Protein AF-A0AAD5BMD5-F1 (afdb_monomer)

Sequence (123 aa):
MELTFDHLQSCYQNGRLPQVFEALLQSFQSTVLTAYKSKFAQFVMFYACSLDPEDCGTQFVSRLLEIFKSTIYPQDWRMSAVAYLASYLSRARFLLPSYVTIILERLACTFFVSCFNLLHNHD

Nearest PDB structures (foldseek):
  4haw-assembly1_C  TM=6.643E-01  e=5.688E+00  Saccharomyces cerevisiae
  4gmx-assembly1_C  TM=5.911E-01  e=4.104E+00  Saccharomyces cerevisiae
  4haz-assembly1_C  TM=5.727E-01  e=4.334E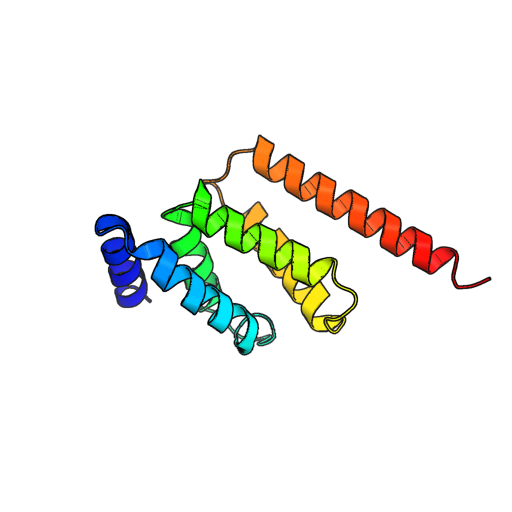+00  Saccharomyces cerevisiae
  4f7r-assembly2_C  TM=3.379E-01  e=6.342E+00  Giardia duodenalis
  5cu5-assembly2_B  TM=3.629E-01  e=7.883E+00  Homo sapiens

Structure (mmCIF, N/CA/C/O backbone):
data_AF-A0AAD5BMD5-F1
#
_entry.id   AF-A0AAD5BMD5-F1
#
loop_
_atom_site.group_PDB
_atom_site.id
_atom_site.type_symbol
_atom_site.label_atom_id
_atom_site.label_alt_id
_atom_site.label_comp_id
_atom_site.label_asym_id
_atom_site.label_entity_id
_atom_site.label_seq_id
_atom_site.pdbx_PDB_ins_code
_atom_site.Cartn_x
_atom_site.Cartn_y
_atom_site.Cartn_z
_atom_site.occupancy
_atom_site.B_iso_or_equiv
_atom_site.auth_seq_id
_atom_site.auth_comp_id
_atom_site.auth_asym_id
_atom_site.auth_atom_id
_atom_site.pdbx_PDB_model_num
ATOM 1 N N . MET A 1 1 ? -16.409 -9.176 0.635 1.00 79.69 1 MET A N 1
ATOM 2 C CA . MET A 1 1 ? -15.187 -8.683 1.313 1.00 79.69 1 MET A CA 1
ATOM 3 C C . MET A 1 1 ? -15.468 -8.229 2.741 1.00 79.69 1 MET A C 1
ATOM 5 O O . MET A 1 1 ? -14.531 -8.210 3.518 1.00 79.69 1 MET A O 1
ATOM 9 N N . GLU A 1 2 ? -16.721 -7.937 3.104 1.00 88.25 2 GLU A N 1
ATOM 10 C CA . GLU A 1 2 ? -17.138 -7.527 4.457 1.00 88.25 2 GLU A CA 1
ATOM 11 C C . GLU A 1 2 ? -16.599 -8.439 5.572 1.00 88.25 2 GLU A C 1
ATOM 13 O O . GLU A 1 2 ? -15.807 -7.977 6.377 1.00 88.25 2 GLU A O 1
ATOM 18 N N . LEU A 1 3 ? -16.844 -9.755 5.508 1.00 92.94 3 LEU A N 1
ATOM 19 C CA . LEU A 1 3 ? -16.308 -10.712 6.495 1.00 92.94 3 LEU A CA 1
ATOM 20 C C . LEU A 1 3 ? -14.776 -10.664 6.648 1.00 92.94 3 LEU A C 1
ATOM 22 O O . LEU A 1 3 ? -14.245 -10.870 7.736 1.00 92.94 3 LEU A O 1
ATOM 26 N N . THR A 1 4 ? -14.047 -10.413 5.557 1.00 92.38 4 THR A N 1
ATOM 27 C CA . THR A 1 4 ? -12.584 -10.276 5.595 1.00 92.38 4 THR A CA 1
ATOM 28 C C . THR A 1 4 ? -12.180 -8.994 6.316 1.00 92.38 4 THR A C 1
ATOM 30 O O . THR A 1 4 ? -11.225 -9.003 7.086 1.00 92.38 4 THR A O 1
ATOM 33 N N . PHE A 1 5 ? -12.903 -7.900 6.087 1.00 94.69 5 PHE A N 1
ATOM 34 C CA . PHE A 1 5 ? -12.667 -6.631 6.768 1.00 94.69 5 PHE A CA 1
ATOM 35 C C . PHE A 1 5 ? -13.029 -6.722 8.249 1.00 94.69 5 PHE A C 1
ATOM 37 O O . PHE A 1 5 ? -12.211 -6.346 9.081 1.00 94.69 5 PHE A O 1
ATOM 44 N N . ASP A 1 6 ? -14.158 -7.337 8.594 1.00 96.62 6 ASP A N 1
ATOM 45 C CA . ASP A 1 6 ? -14.543 -7.576 9.987 1.00 96.62 6 ASP A CA 1
ATOM 46 C C . ASP A 1 6 ? -13.495 -8.421 10.719 1.00 96.62 6 ASP A C 1
ATOM 48 O O . ASP A 1 6 ? -13.123 -8.133 11.859 1.00 96.62 6 ASP A O 1
ATOM 52 N N . HIS A 1 7 ? -12.951 -9.438 10.044 1.00 95.94 7 HIS A N 1
ATOM 53 C CA . HIS A 1 7 ? -11.863 -10.239 10.590 1.00 95.94 7 HIS A CA 1
ATOM 54 C C . HIS A 1 7 ? -10.592 -9.410 10.827 1.00 95.94 7 HIS A C 1
ATOM 56 O O . HIS A 1 7 ? -9.991 -9.513 11.895 1.00 95.94 7 HIS A O 1
ATOM 62 N N . LEU A 1 8 ? -10.195 -8.561 9.874 1.00 96.56 8 LEU A N 1
ATOM 63 C CA . LEU A 1 8 ? -9.037 -7.672 10.023 1.00 96.56 8 LEU A CA 1
ATOM 64 C C . LEU A 1 8 ? -9.227 -6.659 11.154 1.00 96.56 8 LEU A C 1
ATOM 66 O O . LEU A 1 8 ? -8.318 -6.469 11.961 1.00 96.56 8 LEU A O 1
ATOM 70 N N . GLN A 1 9 ? -10.417 -6.072 11.256 1.00 97.19 9 GLN A N 1
ATOM 71 C CA . GLN A 1 9 ? -10.797 -5.171 12.337 1.00 97.19 9 GLN A CA 1
ATOM 72 C C . GLN A 1 9 ? -10.723 -5.875 13.696 1.00 97.19 9 GLN A C 1
ATOM 74 O O . GLN A 1 9 ? -10.170 -5.326 14.650 1.00 97.19 9 GLN A O 1
ATOM 79 N N . SER A 1 10 ? -11.227 -7.109 13.785 1.00 97.62 10 SER A N 1
ATOM 80 C CA . SER A 1 10 ? -11.119 -7.929 14.991 1.00 97.62 10 SER A CA 1
ATOM 81 C C . SER A 1 10 ? -9.658 -8.243 15.324 1.00 97.62 10 SER A C 1
ATOM 83 O O . SER A 1 10 ? -9.246 -8.119 16.476 1.00 97.62 10 SER A O 1
ATOM 85 N N . CYS A 1 11 ? -8.833 -8.609 14.341 1.00 97.25 11 CYS A N 1
ATOM 86 C CA . CYS A 1 11 ? -7.406 -8.841 14.561 1.00 97.25 11 CYS A CA 1
ATOM 87 C C . CYS A 1 11 ? -6.697 -7.582 15.066 1.00 97.25 11 CYS A C 1
ATOM 89 O O . CYS A 1 11 ? -5.913 -7.690 16.005 1.00 97.25 11 C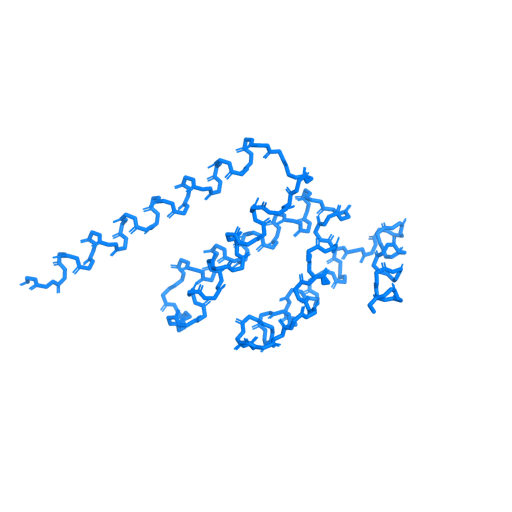YS A O 1
ATOM 91 N N . TYR A 1 12 ? -7.017 -6.407 14.523 1.00 96.75 12 TYR A N 1
ATOM 92 C CA . TYR A 1 12 ? -6.500 -5.125 15.002 1.00 96.75 12 TYR A CA 1
ATOM 93 C C . TYR A 1 12 ? -6.876 -4.855 16.460 1.00 96.75 12 TYR A C 1
ATOM 95 O O . TYR A 1 12 ? -5.996 -4.641 17.289 1.00 96.75 12 TYR A O 1
ATOM 103 N N . GLN A 1 13 ? -8.160 -4.976 16.807 1.00 96.94 13 GLN A N 1
ATOM 104 C CA . GLN A 1 13 ? -8.645 -4.779 18.180 1.00 96.94 13 GLN A CA 1
ATOM 105 C C . GLN A 1 13 ? -8.001 -5.737 19.192 1.00 96.94 13 GLN A C 1
ATOM 107 O O . GLN A 1 13 ? -7.853 -5.395 20.360 1.00 96.94 13 GLN A O 1
ATOM 112 N N . ASN A 1 14 ? -7.605 -6.931 18.746 1.00 96.81 14 ASN A N 1
ATOM 113 C CA . ASN A 1 14 ? -6.939 -7.936 19.571 1.00 96.81 14 ASN A CA 1
ATOM 114 C C . ASN A 1 14 ? -5.397 -7.876 19.495 1.00 96.81 14 ASN A C 1
ATOM 116 O O . ASN A 1 14 ? -4.742 -8.792 19.987 1.00 96.81 14 ASN A O 1
ATOM 120 N N . GLY A 1 15 ? -4.803 -6.868 18.840 1.00 95.06 15 GLY A N 1
ATOM 121 C CA . GLY A 1 15 ? -3.344 -6.726 18.708 1.00 95.06 15 GLY A CA 1
ATOM 122 C C . GLY A 1 15 ? -2.663 -7.791 17.834 1.00 95.06 15 GLY A C 1
ATOM 123 O O . GLY A 1 15 ? -1.458 -7.999 17.936 1.00 95.06 15 GLY A O 1
ATOM 124 N N . ARG A 1 16 ? -3.431 -8.491 16.989 1.00 96.00 16 ARG A N 1
ATOM 125 C CA . ARG A 1 16 ? -2.969 -9.576 16.101 1.00 96.00 16 ARG A CA 1
ATOM 126 C C . ARG A 1 16 ? -2.785 -9.150 14.641 1.00 96.00 16 ARG A C 1
ATOM 128 O O . ARG A 1 16 ? -2.481 -9.985 13.788 1.00 96.00 16 ARG A O 1
ATOM 135 N N . LEU A 1 17 ? -3.058 -7.883 14.320 1.00 96.19 17 LEU A N 1
ATOM 136 C CA . LEU A 1 17 ? -2.988 -7.396 12.942 1.00 96.19 17 LEU A CA 1
ATOM 137 C C . LEU A 1 17 ? -1.584 -7.550 12.333 1.00 96.19 17 LEU A C 1
ATOM 139 O O . LEU A 1 17 ? -1.536 -8.081 11.228 1.00 96.19 17 LEU A O 1
ATOM 143 N N . PRO A 1 18 ? -0.466 -7.211 13.009 1.00 93.38 18 PRO A N 1
ATOM 144 C CA . PRO A 1 18 ? 0.865 -7.318 12.403 1.00 93.38 18 PRO A CA 1
ATOM 145 C C . PRO A 1 18 ? 1.219 -8.737 11.928 1.00 93.38 18 PRO A C 1
ATOM 147 O O . PRO A 1 18 ? 1.747 -8.919 10.833 1.00 93.38 18 PRO A O 1
ATOM 150 N N . GLN A 1 19 ? 0.865 -9.773 12.699 1.00 92.44 19 GLN A N 1
ATOM 151 C CA . GLN A 1 19 ? 1.146 -11.167 12.332 1.00 92.44 19 GLN A CA 1
ATOM 152 C C . GLN A 1 19 ? 0.319 -11.614 11.122 1.00 92.44 19 GLN A C 1
ATOM 154 O O . GLN A 1 19 ? 0.815 -12.314 10.240 1.00 92.44 19 GLN A O 1
ATOM 159 N N . VAL A 1 20 ? -0.953 -11.208 11.072 1.00 94.75 20 VAL A N 1
ATOM 160 C CA . VAL A 1 20 ? -1.826 -11.487 9.923 1.00 94.75 20 VAL A CA 1
ATOM 161 C C . VAL A 1 20 ? -1.370 -10.691 8.701 1.00 94.75 20 VAL A C 1
ATOM 163 O O . VAL A 1 20 ? -1.410 -11.200 7.580 1.00 94.75 20 VAL A O 1
ATOM 166 N N . PHE A 1 21 ? -0.905 -9.462 8.913 1.00 95.69 21 PHE A N 1
ATOM 167 C CA . PHE A 1 21 ? -0.446 -8.571 7.864 1.00 95.69 21 PHE A CA 1
ATOM 168 C C . PHE A 1 21 ? 0.776 -9.119 7.132 1.00 95.69 21 PHE A C 1
ATOM 170 O O . PHE A 1 21 ? 0.785 -9.094 5.906 1.00 95.69 21 PHE A O 1
ATOM 177 N N . GLU A 1 22 ? 1.749 -9.695 7.839 1.00 94.50 22 GLU A N 1
ATOM 178 C CA . GLU A 1 22 ? 2.910 -10.325 7.198 1.00 94.50 22 GLU A CA 1
ATOM 179 C C . GLU A 1 22 ? 2.479 -11.435 6.222 1.00 94.50 22 GLU A C 1
ATOM 181 O O . GLU A 1 22 ? 2.879 -11.452 5.056 1.00 94.50 22 GLU A O 1
ATOM 186 N N . ALA A 1 23 ? 1.571 -12.322 6.643 1.00 93.38 23 ALA A N 1
ATOM 187 C CA . ALA A 1 23 ? 1.045 -13.378 5.775 1.00 93.38 23 ALA A CA 1
ATOM 188 C C . ALA A 1 23 ? 0.275 -12.814 4.563 1.00 93.38 23 ALA A C 1
ATOM 190 O O . ALA A 1 23 ? 0.387 -13.331 3.442 1.00 93.38 23 ALA A O 1
ATOM 191 N N . LEU A 1 24 ? -0.485 -11.734 4.765 1.00 93.44 24 LEU A N 1
ATOM 192 C CA . LEU A 1 24 ? -1.174 -11.027 3.685 1.00 93.44 24 LEU A CA 1
ATOM 193 C C . LEU A 1 24 ? -0.193 -10.374 2.715 1.00 93.44 24 LEU A C 1
ATOM 195 O O . LEU A 1 24 ? -0.400 -10.452 1.506 1.00 93.44 24 LEU A O 1
ATOM 199 N N . LEU A 1 25 ? 0.889 -9.783 3.217 1.00 94.19 25 LEU A N 1
ATOM 200 C CA . LEU A 1 25 ? 1.910 -9.121 2.418 1.00 94.19 25 LEU A CA 1
ATOM 201 C C . LEU A 1 25 ? 2.672 -10.124 1.538 1.00 94.19 25 LEU A C 1
ATOM 203 O O . LEU A 1 25 ? 2.896 -9.854 0.355 1.00 94.19 25 LEU A O 1
ATOM 207 N N . GLN A 1 26 ? 3.001 -11.304 2.069 1.00 92.12 26 GLN A N 1
ATOM 208 C CA . GLN A 1 26 ? 3.590 -12.406 1.294 1.00 92.12 26 GLN A CA 1
ATOM 209 C C . GLN A 1 26 ? 2.623 -12.927 0.218 1.00 92.12 26 GLN A C 1
ATOM 211 O O . GLN A 1 26 ? 2.996 -13.137 -0.942 1.00 92.12 26 GLN A O 1
ATOM 216 N N . SER A 1 27 ? 1.344 -13.077 0.573 1.00 91.12 27 SER A N 1
ATOM 217 C CA . SER A 1 27 ? 0.296 -13.491 -0.369 1.00 91.12 27 SER A CA 1
ATOM 218 C C . SER A 1 27 ? 0.096 -12.452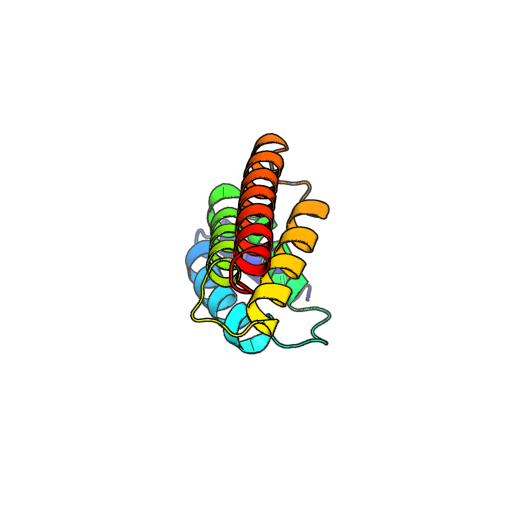 -1.475 1.00 91.12 27 SER A C 1
ATOM 220 O O . SER A 1 27 ? -0.020 -12.800 -2.651 1.00 91.12 27 SER A O 1
ATOM 222 N N . PHE A 1 28 ? 0.113 -11.164 -1.126 1.00 91.56 28 PHE A N 1
ATOM 223 C CA . PHE A 1 28 ? 0.013 -10.062 -2.075 1.00 91.56 28 PHE A CA 1
ATOM 224 C C . PHE A 1 28 ? 1.141 -10.118 -3.107 1.00 91.56 28 PHE A C 1
ATOM 226 O O . PHE A 1 28 ? 0.874 -10.031 -4.301 1.00 91.56 28 PHE A O 1
ATOM 233 N N . GLN A 1 29 ? 2.385 -10.315 -2.676 1.00 89.62 29 GLN A N 1
ATOM 234 C CA . GLN A 1 29 ? 3.529 -10.367 -3.590 1.00 89.62 29 GLN A CA 1
ATOM 235 C C . GLN A 1 29 ? 3.479 -11.562 -4.538 1.00 89.62 29 GLN A C 1
ATOM 237 O O . GLN A 1 29 ? 3.727 -11.410 -5.730 1.00 89.62 29 GLN A O 1
ATOM 242 N N . SER A 1 30 ? 3.152 -12.742 -4.013 1.00 86.06 30 SER A N 1
ATOM 243 C CA . SER A 1 30 ? 3.141 -13.980 -4.797 1.00 86.06 30 SER A CA 1
ATOM 244 C C . SER A 1 30 ? 1.969 -14.063 -5.776 1.00 86.06 30 SER A C 1
ATOM 246 O O . SER A 1 30 ? 2.100 -14.698 -6.821 1.00 86.06 30 SER A O 1
ATOM 248 N N . THR A 1 31 ? 0.836 -13.420 -5.469 1.00 85.00 31 THR A N 1
ATOM 249 C CA . THR A 1 31 ? -0.403 -13.592 -6.248 1.00 85.00 31 THR A CA 1
ATOM 250 C C . THR A 1 31 ? -0.957 -12.303 -6.846 1.00 85.00 31 THR A C 1
ATOM 252 O O . THR A 1 31 ? -1.347 -12.290 -8.008 1.00 85.00 31 THR A O 1
ATOM 255 N N . VAL A 1 32 ? -1.018 -11.206 -6.088 1.00 85.62 32 VAL A N 1
ATOM 256 C CA . VAL A 1 32 ? -1.757 -9.988 -6.472 1.00 85.62 32 VAL A CA 1
ATOM 257 C C . VAL A 1 32 ? -0.883 -9.009 -7.242 1.00 85.62 32 VAL A C 1
ATOM 259 O O . VAL A 1 32 ? -1.356 -8.376 -8.186 1.00 85.62 32 VAL A O 1
ATOM 262 N N . LEU A 1 33 ? 0.391 -8.898 -6.863 1.00 84.56 33 LEU A N 1
ATOM 263 C CA . LEU A 1 33 ? 1.348 -7.987 -7.481 1.00 84.56 33 LEU A CA 1
ATOM 264 C C . LEU A 1 33 ? 1.489 -8.248 -8.987 1.00 84.56 33 LEU A C 1
ATOM 266 O O . LEU A 1 33 ? 1.635 -7.306 -9.757 1.00 84.56 33 LEU A O 1
ATOM 270 N N . THR A 1 34 ? 1.401 -9.513 -9.401 1.00 79.56 34 THR A N 1
ATOM 271 C CA . THR A 1 34 ? 1.555 -9.960 -10.795 1.00 79.56 34 THR A CA 1
ATOM 272 C C . THR A 1 34 ? 0.225 -10.237 -11.496 1.00 79.56 34 THR A C 1
ATOM 274 O O . THR A 1 34 ? 0.170 -10.318 -12.726 1.00 79.56 34 THR A O 1
ATOM 277 N N . ALA A 1 35 ? -0.875 -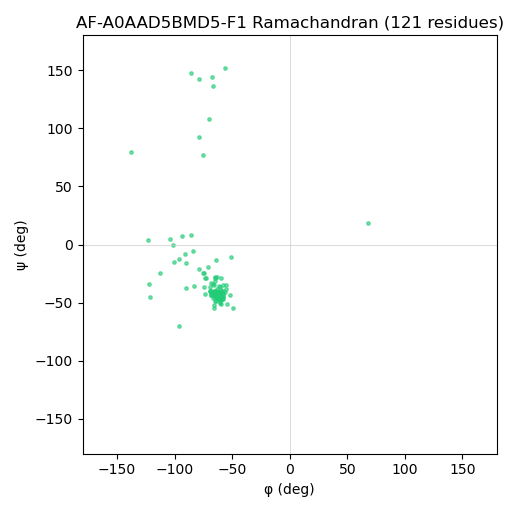10.357 -10.748 1.00 77.38 35 ALA A N 1
ATOM 278 C CA . ALA A 1 35 ? -2.194 -10.587 -11.317 1.00 77.38 35 ALA A CA 1
ATOM 279 C C . ALA A 1 35 ? -2.792 -9.284 -11.861 1.00 77.38 35 ALA A C 1
ATOM 281 O O . ALA A 1 35 ? -3.538 -8.584 -11.175 1.00 77.38 35 ALA A O 1
ATOM 282 N N . TYR A 1 36 ? -2.568 -9.032 -13.152 1.00 60.25 36 TYR A N 1
ATOM 283 C CA . TYR A 1 36 ? -3.105 -7.903 -13.934 1.00 60.25 36 TYR A CA 1
ATOM 284 C C . TYR A 1 36 ? -4.637 -7.686 -13.842 1.00 60.25 36 TYR A C 1
ATOM 286 O O . TYR A 1 36 ? -5.149 -6.678 -14.326 1.00 60.25 36 TYR A O 1
ATOM 294 N N . LYS A 1 37 ? -5.400 -8.626 -13.262 1.00 59.09 37 LYS A N 1
ATOM 295 C CA . LYS A 1 37 ? -6.873 -8.606 -13.184 1.00 59.09 37 LYS A CA 1
ATOM 296 C C . LYS A 1 37 ? -7.446 -8.692 -11.769 1.00 59.09 37 LYS A C 1
ATOM 298 O O . LYS A 1 37 ? -8.670 -8.766 -11.638 1.00 59.09 37 LYS A O 1
ATOM 303 N N . SER A 1 38 ? -6.627 -8.696 -10.716 1.00 64.75 38 SER A N 1
ATOM 304 C CA . SER A 1 38 ? -7.186 -8.723 -9.362 1.00 64.75 38 SER A CA 1
ATOM 305 C C . SER A 1 38 ? -7.859 -7.381 -9.062 1.00 64.75 38 SER A C 1
ATOM 307 O O . SER A 1 38 ? -7.209 -6.346 -8.956 1.00 64.75 38 SER A O 1
ATOM 309 N N . LYS A 1 39 ? -9.196 -7.374 -9.018 1.00 68.38 39 LYS A N 1
ATOM 310 C CA . LYS A 1 39 ? -9.998 -6.161 -8.777 1.00 68.38 39 LYS A CA 1
ATOM 311 C C . LYS A 1 39 ? -10.276 -5.910 -7.296 1.00 68.38 39 LYS A C 1
ATOM 313 O O . LYS A 1 39 ? -10.714 -4.819 -6.953 1.00 68.38 39 LYS A O 1
ATOM 318 N N . PHE A 1 40 ? -10.075 -6.917 -6.445 1.00 72.88 40 PHE A N 1
ATOM 319 C CA . PHE A 1 40 ? -10.544 -6.885 -5.061 1.00 72.88 40 PHE A CA 1
ATOM 320 C C . PHE A 1 40 ? -9.434 -7.068 -4.021 1.00 72.88 40 PHE A C 1
ATOM 322 O O . PHE A 1 40 ? -9.493 -6.433 -2.973 1.00 72.88 40 PHE A O 1
ATOM 329 N N . ALA A 1 41 ? -8.396 -7.865 -4.292 1.00 75.69 41 ALA A N 1
ATOM 330 C CA . ALA A 1 41 ? -7.388 -8.201 -3.281 1.00 75.69 41 ALA A CA 1
ATOM 331 C C . ALA A 1 41 ? -6.561 -6.988 -2.809 1.00 75.69 41 ALA A C 1
ATOM 333 O O . ALA A 1 41 ? -6.172 -6.909 -1.647 1.00 75.69 41 ALA A O 1
ATOM 334 N N . GLN A 1 42 ? -6.372 -5.986 -3.669 1.00 83.44 42 GLN A N 1
ATOM 335 C CA . GLN A 1 42 ? -5.720 -4.724 -3.318 1.00 83.44 42 GLN A CA 1
ATOM 336 C C . GLN A 1 42 ? -6.483 -3.918 -2.259 1.00 83.44 42 GLN A C 1
ATOM 338 O O . GLN A 1 42 ? -5.863 -3.185 -1.492 1.00 83.44 42 GLN A O 1
ATOM 343 N N . PHE A 1 43 ? -7.811 -4.071 -2.172 1.00 90.50 43 PHE A N 1
ATOM 344 C CA . PHE A 1 43 ? -8.602 -3.404 -1.137 1.00 90.50 43 PHE A CA 1
ATOM 345 C C . PHE A 1 43 ? -8.426 -4.066 0.233 1.00 90.50 43 PHE A C 1
ATOM 347 O O . PHE A 1 43 ? -8.569 -3.380 1.238 1.00 90.50 43 PHE A O 1
ATOM 354 N N . VAL A 1 44 ? -8.059 -5.354 0.288 1.00 92.69 44 VAL A N 1
ATOM 355 C CA . VAL A 1 44 ? -7.691 -6.027 1.547 1.00 92.69 44 VAL A CA 1
ATOM 356 C C . VAL A 1 44 ? -6.421 -5.412 2.121 1.00 92.69 44 VAL A C 1
ATOM 358 O O . VAL A 1 44 ? -6.416 -5.007 3.280 1.00 92.69 44 VAL A O 1
ATOM 361 N N . MET A 1 45 ? -5.382 -5.258 1.293 1.00 94.19 45 MET A N 1
ATOM 362 C CA . MET A 1 45 ? -4.140 -4.595 1.706 1.00 94.19 45 MET A CA 1
ATOM 363 C C . MET A 1 45 ? -4.390 -3.144 2.116 1.00 94.19 45 MET A C 1
ATOM 365 O O . MET A 1 45 ? -3.942 -2.724 3.179 1.00 94.19 45 MET A O 1
ATOM 369 N N . PHE A 1 46 ? -5.146 -2.394 1.307 1.00 94.88 46 PHE A N 1
ATOM 370 C CA . PHE A 1 46 ? -5.481 -1.001 1.604 1.00 94.88 46 PHE A CA 1
ATOM 371 C C . PHE A 1 46 ? -6.213 -0.860 2.943 1.00 94.88 46 PHE A C 1
ATOM 373 O O . PHE A 1 46 ? -5.868 0.010 3.739 1.00 94.88 46 PHE A O 1
ATOM 380 N N . TYR A 1 47 ? -7.195 -1.725 3.205 1.00 96.25 47 TYR A N 1
ATOM 381 C CA . TYR A 1 47 ? -7.954 -1.693 4.448 1.00 96.25 47 TYR A CA 1
ATOM 382 C C . TYR A 1 47 ? -7.085 -2.056 5.656 1.00 96.25 47 TYR A C 1
ATOM 384 O O . TYR A 1 47 ? -7.084 -1.315 6.633 1.00 96.25 47 TYR A O 1
ATOM 392 N N . ALA A 1 48 ? -6.273 -3.116 5.573 1.00 95.88 48 ALA A N 1
ATOM 393 C CA . ALA A 1 48 ? -5.354 -3.474 6.654 1.00 95.88 48 ALA A CA 1
ATOM 394 C C . ALA A 1 48 ? -4.373 -2.332 6.985 1.00 95.88 48 ALA A C 1
ATOM 396 O O . ALA A 1 48 ? -4.193 -1.994 8.150 1.00 95.88 48 ALA A O 1
ATOM 397 N N . CYS A 1 49 ? -3.824 -1.664 5.964 1.00 96.69 49 CYS A N 1
ATOM 398 C CA . CYS A 1 49 ? -2.973 -0.487 6.157 1.00 96.69 49 CYS A CA 1
ATOM 399 C C . CYS A 1 49 ? -3.726 0.709 6.761 1.00 96.69 49 CYS A C 1
ATOM 401 O O . CYS A 1 49 ? -3.114 1.538 7.420 1.00 96.69 49 CYS A O 1
ATOM 403 N N . SER A 1 50 ? -5.037 0.829 6.530 1.00 96.69 50 SER A N 1
ATOM 404 C CA . SER A 1 50 ? -5.845 1.909 7.110 1.00 96.69 50 SER A CA 1
ATOM 405 C C . SER A 1 50 ? -6.142 1.717 8.599 1.00 96.69 50 SER A C 1
ATOM 407 O O . SER A 1 50 ? -6.384 2.701 9.291 1.00 96.69 50 SER A O 1
ATOM 409 N N . LEU A 1 51 ? -6.116 0.469 9.086 1.00 96.94 51 LEU A N 1
ATOM 410 C CA . LEU A 1 51 ? -6.286 0.147 10.506 1.00 96.94 51 LEU A CA 1
ATOM 411 C C . LEU A 1 51 ? -5.034 0.488 11.316 1.00 96.94 51 LEU A C 1
ATOM 413 O O . LEU A 1 51 ? -5.146 0.956 12.443 1.00 96.94 51 LEU A O 1
ATOM 417 N N . ASP A 1 52 ? -3.857 0.281 10.725 1.00 96.06 52 ASP A N 1
ATOM 418 C CA . ASP A 1 52 ? -2.568 0.589 11.340 1.00 96.06 52 ASP A CA 1
ATOM 419 C C . ASP A 1 52 ? -1.615 1.243 10.321 1.00 96.06 52 ASP A C 1
ATOM 421 O O . ASP A 1 52 ? -0.770 0.575 9.709 1.00 96.06 52 ASP A O 1
ATOM 425 N N . PRO A 1 53 ? -1.778 2.556 10.066 1.00 94.62 53 PRO A N 1
ATOM 426 C CA . PRO A 1 53 ? -0.966 3.264 9.081 1.00 94.62 53 PRO A CA 1
ATOM 427 C C . PRO A 1 53 ? 0.515 3.340 9.449 1.00 94.62 53 PRO A C 1
ATOM 429 O O . PRO A 1 53 ? 1.359 3.377 8.551 1.00 94.62 53 PRO A O 1
ATOM 432 N N . GLU A 1 54 ? 0.821 3.390 10.747 1.00 92.25 54 GLU A N 1
ATOM 433 C CA . GLU A 1 54 ? 2.178 3.582 11.252 1.00 92.25 54 GLU A CA 1
ATOM 434 C C . GLU A 1 54 ? 3.023 2.323 11.067 1.00 92.25 54 GLU A C 1
ATOM 436 O O . GLU A 1 54 ? 4.156 2.438 10.594 1.00 92.25 54 GLU A O 1
ATOM 441 N N . ASP A 1 55 ? 2.465 1.139 11.338 1.00 93.06 55 ASP A N 1
ATOM 442 C CA . ASP A 1 55 ? 3.171 -0.131 11.158 1.00 93.06 55 ASP A CA 1
ATOM 443 C C . ASP A 1 55 ? 2.843 -0.785 9.804 1.00 93.06 55 ASP A C 1
ATOM 445 O O . ASP A 1 55 ? 3.662 -0.772 8.879 1.00 93.06 55 ASP A O 1
ATOM 449 N N . CYS A 1 56 ? 1.614 -1.282 9.623 1.00 95.69 56 CYS A N 1
ATOM 450 C CA . CYS A 1 56 ? 1.211 -2.017 8.416 1.00 95.69 56 CYS A CA 1
ATOM 451 C C . CYS A 1 56 ? 1.346 -1.159 7.145 1.00 95.69 56 CYS A C 1
ATOM 453 O O . CYS A 1 56 ? 1.869 -1.613 6.121 1.00 95.69 56 CYS A O 1
ATOM 455 N N . GLY A 1 57 ? 0.920 0.107 7.211 1.00 94.94 57 GLY A N 1
ATOM 456 C CA . GLY A 1 57 ? 1.065 1.056 6.106 1.00 94.94 57 GLY A CA 1
ATOM 457 C C . GLY A 1 57 ? 2.527 1.300 5.720 1.00 94.94 57 GLY A C 1
ATOM 458 O O . GLY A 1 57 ? 2.875 1.242 4.534 1.00 94.94 57 GLY A O 1
ATOM 459 N N . THR A 1 58 ? 3.399 1.514 6.707 1.00 93.94 58 THR A N 1
ATOM 460 C CA . THR A 1 58 ? 4.840 1.708 6.483 1.00 93.94 58 THR A CA 1
ATOM 461 C C . THR A 1 58 ? 5.506 0.457 5.920 1.00 93.94 58 THR A C 1
ATOM 463 O O . THR A 1 58 ? 6.326 0.567 5.002 1.00 93.94 58 THR A O 1
ATOM 466 N N . GLN A 1 59 ? 5.144 -0.729 6.411 1.00 95.50 59 GLN A N 1
ATOM 467 C CA . GLN 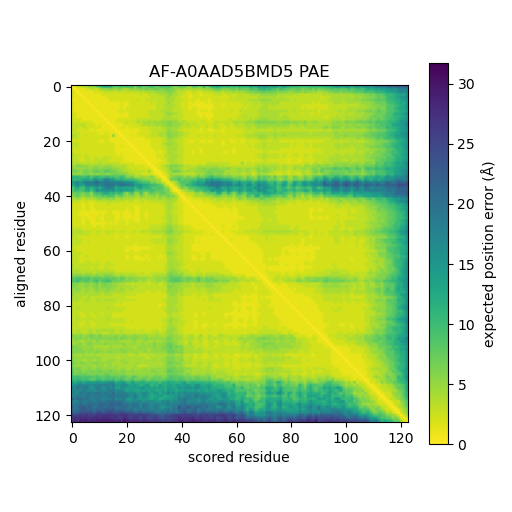A 1 59 ? 5.645 -2.002 5.892 1.00 95.50 59 GLN A CA 1
ATOM 468 C C . GLN A 1 59 ? 5.253 -2.200 4.423 1.00 95.50 59 GLN A C 1
ATOM 470 O O . GLN A 1 59 ? 6.104 -2.535 3.595 1.00 95.50 59 GLN A O 1
ATOM 475 N N . PHE A 1 60 ? 3.998 -1.909 4.063 1.00 95.88 60 PHE A N 1
ATOM 476 C CA . PHE A 1 60 ? 3.536 -2.008 2.679 1.00 95.88 60 PHE A CA 1
ATOM 477 C C . PHE A 1 60 ? 4.319 -1.091 1.738 1.00 95.88 60 PHE A C 1
ATOM 479 O O . PHE A 1 60 ? 4.838 -1.537 0.711 1.00 95.88 60 PHE A O 1
ATOM 486 N N . VAL A 1 61 ? 4.449 0.187 2.105 1.00 95.44 61 VAL A N 1
ATOM 487 C CA . VAL A 1 61 ? 5.196 1.181 1.322 1.00 95.44 61 VAL A CA 1
ATOM 488 C C . VAL A 1 61 ? 6.659 0.773 1.176 1.00 95.44 61 VAL A C 1
ATOM 490 O O . VAL A 1 61 ? 7.202 0.813 0.070 1.00 95.44 61 VAL A O 1
ATOM 493 N N . SER A 1 62 ? 7.288 0.345 2.271 1.00 94.75 62 SER A N 1
ATOM 494 C CA . SER A 1 62 ? 8.690 -0.083 2.281 1.00 94.75 62 SER A CA 1
ATOM 495 C C . SER A 1 62 ? 8.915 -1.265 1.346 1.00 94.75 62 SER A C 1
ATOM 497 O O . SER A 1 62 ? 9.851 -1.244 0.547 1.00 94.75 62 SER A O 1
ATOM 499 N N . ARG A 1 63 ? 8.011 -2.248 1.362 1.00 95.44 63 ARG A N 1
ATOM 500 C CA . ARG A 1 63 ? 8.110 -3.424 0.501 1.00 95.44 63 ARG A CA 1
ATOM 501 C C . ARG A 1 63 ? 7.918 -3.099 -0.979 1.00 95.44 63 ARG A C 1
ATOM 503 O O . ARG A 1 63 ? 8.663 -3.603 -1.816 1.00 95.44 63 ARG A O 1
ATOM 510 N N . LEU A 1 64 ? 6.963 -2.234 -1.323 1.00 94.94 64 LEU A N 1
ATOM 511 C CA . LEU A 1 64 ? 6.775 -1.787 -2.709 1.00 94.94 64 LEU A CA 1
ATOM 512 C C . LEU A 1 64 ? 7.987 -0.995 -3.221 1.00 94.94 64 LEU A C 1
ATOM 514 O O . LEU A 1 64 ? 8.413 -1.194 -4.360 1.00 94.94 64 LEU A O 1
ATOM 518 N N . LEU A 1 65 ? 8.570 -0.135 -2.379 1.00 93.69 65 LEU A N 1
ATOM 519 C CA . LEU A 1 65 ? 9.796 0.597 -2.703 1.00 93.69 65 LEU A CA 1
ATOM 520 C C . LEU A 1 65 ? 10.995 -0.336 -2.895 1.00 93.69 65 LEU A C 1
ATOM 522 O O . LEU A 1 65 ? 11.777 -0.124 -3.818 1.00 93.69 65 LEU A O 1
ATOM 526 N N . GLU A 1 66 ? 11.145 -1.350 -2.043 1.00 93.75 66 GLU A N 1
ATOM 527 C CA . GLU A 1 66 ? 12.200 -2.361 -2.161 1.00 93.75 66 GLU A C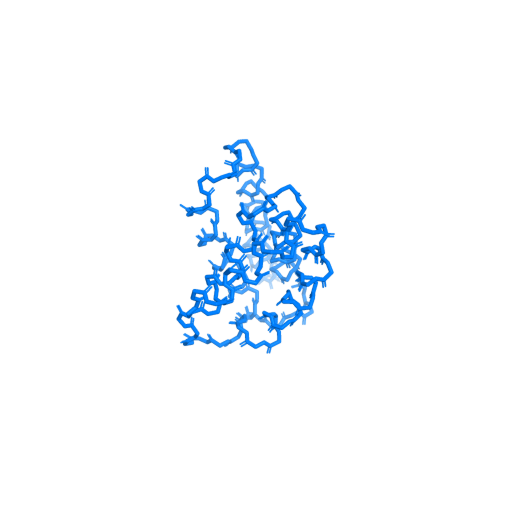A 1
ATOM 528 C C . GLU A 1 66 ? 12.087 -3.113 -3.489 1.00 93.75 66 GLU A C 1
ATOM 530 O O . GLU A 1 66 ? 13.062 -3.199 -4.237 1.00 93.75 66 GLU A O 1
ATOM 535 N N . ILE A 1 67 ? 10.884 -3.598 -3.820 1.00 93.19 67 ILE A N 1
ATOM 536 C CA . ILE A 1 67 ? 10.640 -4.311 -5.076 1.00 93.19 67 ILE A CA 1
ATOM 537 C C . ILE A 1 67 ? 10.969 -3.408 -6.263 1.00 93.19 67 ILE A C 1
ATOM 539 O O . ILE A 1 67 ? 11.694 -3.831 -7.158 1.00 93.19 67 ILE A O 1
ATOM 543 N N . PHE A 1 68 ? 10.496 -2.159 -6.256 1.00 91.81 68 PHE A N 1
ATOM 544 C CA . PHE A 1 68 ? 10.746 -1.202 -7.333 1.00 91.81 68 PHE A CA 1
ATOM 545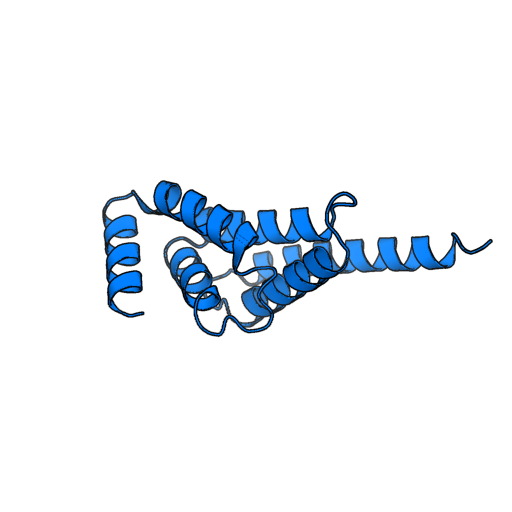 C C . PHE A 1 68 ? 12.240 -0.903 -7.543 1.00 91.81 68 PHE A C 1
ATOM 547 O O . PHE A 1 68 ? 12.695 -0.843 -8.684 1.00 91.81 68 PHE A O 1
ATOM 554 N N . LYS A 1 69 ? 13.007 -0.736 -6.458 1.00 90.19 69 LYS A N 1
ATOM 555 C CA . LYS A 1 69 ? 14.441 -0.395 -6.504 1.00 90.19 69 LYS A CA 1
ATOM 556 C C . LYS A 1 69 ? 15.354 -1.577 -6.806 1.00 90.19 69 LYS A C 1
ATOM 558 O O . LYS A 1 69 ? 16.503 -1.379 -7.193 1.00 90.19 69 LYS A O 1
ATOM 563 N N . SER A 1 70 ? 14.879 -2.793 -6.581 1.00 90.00 70 SER A N 1
ATOM 564 C CA . SER A 1 70 ? 15.680 -3.996 -6.751 1.00 90.00 70 SER A CA 1
ATOM 565 C C . SER A 1 70 ? 16.033 -4.246 -8.221 1.00 90.00 70 SER A C 1
ATOM 567 O O . SER A 1 70 ? 15.244 -4.014 -9.140 1.00 90.00 70 SER A O 1
ATOM 569 N N . THR A 1 71 ? 17.233 -4.768 -8.451 1.00 86.88 71 THR A N 1
ATOM 570 C CA . THR A 1 71 ? 17.673 -5.287 -9.755 1.00 86.88 71 THR A CA 1
ATOM 571 C C . THR A 1 71 ? 17.380 -6.778 -9.917 1.00 86.88 71 THR A C 1
ATOM 573 O O . THR A 1 71 ? 17.532 -7.308 -11.012 1.00 86.88 71 THR A O 1
ATOM 576 N N . ILE A 1 72 ? 16.940 -7.445 -8.845 1.00 92.38 72 ILE A N 1
ATOM 577 C CA . ILE A 1 72 ? 16.671 -8.888 -8.810 1.00 92.38 72 ILE A CA 1
ATOM 578 C C . ILE A 1 72 ? 15.276 -9.197 -9.367 1.00 92.38 72 ILE A C 1
ATOM 580 O O . ILE A 1 72 ? 15.084 -10.220 -10.021 1.00 92.38 72 ILE A O 1
ATOM 584 N N . TYR A 1 73 ? 14.289 -8.325 -9.122 1.00 89.56 73 TYR A N 1
ATOM 585 C CA . TYR A 1 73 ? 12.925 -8.554 -9.603 1.00 89.56 73 TYR A CA 1
ATOM 586 C C . TYR A 1 73 ? 12.773 -8.198 -11.094 1.00 89.56 73 TYR A C 1
ATOM 588 O O . TYR A 1 73 ? 13.321 -7.185 -11.541 1.00 89.56 73 TYR A O 1
ATOM 596 N N . PRO A 1 74 ? 11.973 -8.969 -11.860 1.00 90.19 74 PRO A N 1
ATOM 597 C CA . PRO A 1 74 ? 11.664 -8.659 -13.255 1.00 90.19 74 PRO A CA 1
ATOM 598 C C . PRO A 1 74 ? 11.055 -7.264 -13.426 1.00 90.19 74 PRO A C 1
ATOM 600 O O . PRO A 1 74 ? 10.342 -6.774 -12.548 1.00 90.19 74 PRO A O 1
ATOM 603 N N . GLN A 1 75 ? 11.264 -6.643 -14.590 1.00 87.31 75 GLN A N 1
ATOM 604 C CA . GLN A 1 75 ? 10.756 -5.296 -14.878 1.00 87.31 75 GLN A CA 1
ATOM 605 C C . GLN A 1 75 ? 9.251 -5.153 -14.609 1.00 87.31 75 GLN A C 1
ATOM 607 O O . GLN A 1 75 ? 8.851 -4.184 -13.966 1.00 87.31 75 GLN A O 1
ATOM 612 N N . ASP A 1 76 ? 8.438 -6.131 -15.007 1.00 88.25 76 ASP A N 1
ATOM 613 C CA . ASP A 1 76 ? 6.983 -6.092 -14.818 1.00 88.25 76 ASP A CA 1
ATOM 614 C C . ASP A 1 76 ? 6.573 -6.019 -13.342 1.00 88.25 76 ASP A C 1
ATOM 616 O O . ASP A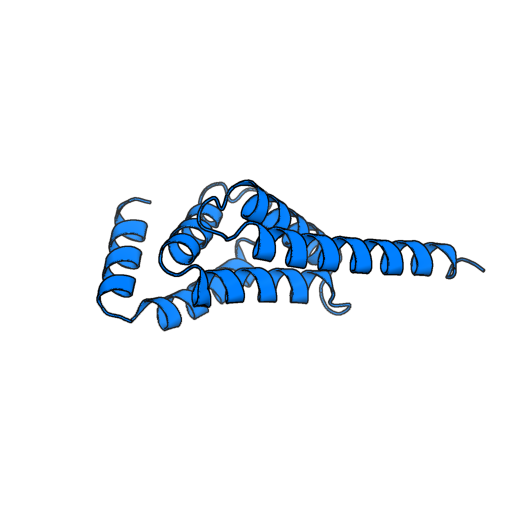 1 76 ? 5.622 -5.319 -12.989 1.00 88.25 76 ASP A O 1
ATOM 620 N N . TRP A 1 77 ? 7.317 -6.687 -12.456 1.00 91.50 77 TRP A N 1
ATOM 621 C CA . TRP A 1 77 ? 7.070 -6.644 -11.013 1.00 91.50 77 TRP A CA 1
ATOM 622 C C . TRP A 1 77 ? 7.389 -5.265 -10.450 1.00 91.50 77 TRP A C 1
ATOM 624 O O . TRP A 1 77 ? 6.610 -4.721 -9.671 1.00 91.50 77 TRP A O 1
ATOM 634 N N . ARG A 1 78 ? 8.507 -4.674 -10.881 1.00 91.94 78 ARG A N 1
ATOM 635 C CA . ARG A 1 78 ? 8.931 -3.333 -10.454 1.00 91.94 78 ARG A CA 1
ATOM 636 C C . ARG A 1 78 ? 7.931 -2.271 -10.898 1.00 91.94 78 ARG A C 1
ATOM 638 O O . ARG A 1 78 ? 7.540 -1.425 -10.095 1.00 91.94 78 ARG A O 1
ATOM 645 N N . MET A 1 79 ? 7.465 -2.360 -12.144 1.00 89.81 79 MET A N 1
ATOM 646 C CA . MET A 1 79 ? 6.441 -1.465 -12.688 1.00 89.81 79 MET A CA 1
ATOM 647 C C . MET A 1 79 ? 5.097 -1.631 -11.971 1.00 89.81 79 MET A C 1
ATOM 649 O O . MET A 1 79 ? 4.443 -0.642 -11.640 1.00 89.81 79 MET A O 1
ATOM 653 N N . SER A 1 80 ? 4.710 -2.868 -11.655 1.00 90.44 80 SER A N 1
ATOM 654 C CA . SER A 1 80 ? 3.498 -3.136 -10.876 1.00 90.44 80 SER A CA 1
ATOM 655 C C . SER A 1 80 ? 3.616 -2.586 -9.453 1.00 90.44 80 SER A C 1
ATOM 657 O O . SER A 1 80 ? 2.686 -1.947 -8.963 1.00 90.44 80 SER A O 1
ATOM 659 N N . ALA A 1 81 ? 4.772 -2.750 -8.803 1.00 92.56 81 ALA A N 1
ATOM 660 C CA . ALA A 1 81 ? 5.011 -2.258 -7.449 1.00 92.56 81 ALA A CA 1
ATOM 661 C C . ALA A 1 81 ? 4.892 -0.731 -7.359 1.00 92.56 81 ALA A C 1
ATOM 663 O O . ALA A 1 81 ? 4.191 -0.221 -6.484 1.00 92.56 81 ALA A O 1
ATOM 664 N N . VAL A 1 82 ? 5.505 0.007 -8.294 1.00 92.00 82 VAL A N 1
ATOM 665 C CA . VAL A 1 82 ? 5.385 1.473 -8.317 1.00 92.00 82 VAL A CA 1
ATOM 666 C C . VAL A 1 82 ? 3.969 1.936 -8.676 1.00 92.00 82 VAL A C 1
ATOM 668 O O . VAL A 1 82 ? 3.495 2.920 -8.110 1.00 92.00 82 VAL A O 1
ATOM 671 N N . ALA A 1 83 ? 3.243 1.203 -9.529 1.00 90.88 83 ALA A N 1
ATOM 672 C CA . ALA A 1 83 ? 1.841 1.494 -9.827 1.00 90.88 83 ALA A CA 1
ATOM 673 C C . ALA A 1 83 ? 0.935 1.301 -8.596 1.00 90.88 83 ALA A C 1
ATOM 675 O O . ALA A 1 83 ? 0.109 2.168 -8.294 1.00 90.88 83 ALA A O 1
ATOM 676 N N . TYR A 1 84 ? 1.116 0.209 -7.843 1.00 92.69 84 TYR A N 1
ATOM 677 C CA . TYR A 1 84 ? 0.415 -0.009 -6.573 1.00 92.69 84 TYR A CA 1
ATOM 678 C C . TYR A 1 84 ? 0.767 1.065 -5.544 1.00 92.69 84 TYR A C 1
ATOM 680 O O . TYR A 1 84 ? -0.132 1.571 -4.874 1.00 92.69 84 TYR A O 1
ATOM 688 N N . LEU A 1 85 ? 2.036 1.468 -5.461 1.00 93.75 85 LEU A N 1
ATOM 689 C CA . LEU A 1 85 ? 2.483 2.510 -4.541 1.00 93.75 85 LEU A CA 1
ATOM 690 C C . LEU A 1 85 ? 1.853 3.870 -4.870 1.00 93.75 85 LEU A C 1
ATOM 692 O O . LEU A 1 85 ? 1.280 4.508 -3.990 1.00 93.75 85 LEU A O 1
ATOM 696 N N . ALA A 1 86 ? 1.876 4.293 -6.136 1.00 91.38 86 ALA A N 1
ATOM 697 C CA . ALA A 1 86 ? 1.227 5.530 -6.574 1.00 91.38 86 ALA A CA 1
ATOM 698 C C . ALA A 1 86 ? -0.294 5.492 -6.330 1.00 91.38 86 ALA A C 1
ATOM 700 O O . ALA A 1 86 ? -0.904 6.463 -5.868 1.00 91.38 86 ALA A O 1
ATOM 701 N N . SER A 1 87 ? -0.914 4.341 -6.597 1.00 91.88 87 SER A N 1
ATOM 702 C CA . SER A 1 87 ? -2.336 4.110 -6.349 1.00 91.88 87 SER A CA 1
ATOM 703 C C . SER A 1 87 ? -2.694 4.213 -4.862 1.00 91.88 87 SER A C 1
ATOM 705 O O . SER A 1 87 ? -3.715 4.814 -4.520 1.00 91.88 87 SER A O 1
ATOM 707 N N . TYR A 1 88 ? -1.843 3.668 -3.993 1.00 93.69 88 TYR A N 1
ATOM 708 C CA . TYR A 1 88 ? -1.986 3.722 -2.544 1.00 93.69 88 TYR A CA 1
ATOM 709 C C . TYR A 1 88 ? -1.847 5.157 -2.023 1.00 93.69 88 TYR A C 1
ATOM 711 O O . TYR A 1 88 ? -2.784 5.670 -1.415 1.00 93.69 88 TYR A O 1
ATOM 719 N N . LEU A 1 89 ? -0.745 5.846 -2.344 1.00 93.38 89 LEU A N 1
ATOM 720 C CA . LEU A 1 89 ? -0.466 7.210 -1.867 1.00 93.38 89 LEU A CA 1
ATOM 721 C C . LEU A 1 89 ? -1.531 8.227 -2.300 1.00 93.38 89 LEU A C 1
ATOM 723 O O . LEU A 1 89 ? -1.891 9.108 -1.527 1.00 93.38 89 LEU A O 1
ATOM 727 N N . SER A 1 90 ? -2.077 8.091 -3.511 1.00 92.06 90 SER A N 1
ATOM 728 C CA . SER A 1 90 ? -3.133 8.988 -4.012 1.00 92.06 90 SER A CA 1
ATOM 729 C C . SER A 1 90 ? -4.494 8.801 -3.327 1.00 92.06 90 SER A C 1
ATOM 731 O O . SER A 1 90 ? -5.343 9.690 -3.404 1.00 92.06 90 SER A O 1
ATOM 733 N N . ARG A 1 91 ? -4.733 7.656 -2.671 1.00 93.81 91 ARG A N 1
ATOM 734 C CA . ARG A 1 91 ? -6.030 7.306 -2.059 1.00 93.81 91 ARG A CA 1
ATOM 735 C C . ARG A 1 91 ? -5.991 7.238 -0.534 1.00 93.81 91 ARG A C 1
ATOM 737 O O . ARG A 1 91 ? -7.035 7.397 0.097 1.00 93.81 91 ARG A O 1
ATOM 744 N N . ALA A 1 92 ? -4.825 6.999 0.059 1.00 91.88 92 ALA A N 1
ATOM 745 C CA . ALA A 1 92 ? -4.639 6.810 1.493 1.00 91.88 92 ALA A CA 1
ATOM 746 C C . ALA A 1 92 ? -4.724 8.142 2.264 1.00 91.88 92 ALA A C 1
ATOM 748 O O . ALA A 1 92 ? -3.724 8.707 2.696 1.00 91.88 92 ALA A O 1
ATOM 749 N N . ARG A 1 93 ? -5.952 8.642 2.459 1.00 91.75 93 ARG A N 1
ATOM 750 C CA . ARG A 1 93 ? -6.247 9.897 3.188 1.00 91.75 93 ARG A CA 1
ATOM 751 C C . ARG A 1 93 ? -5.866 9.872 4.672 1.00 91.75 93 ARG A C 1
ATOM 753 O O . ARG A 1 93 ? -5.871 10.914 5.312 1.00 91.75 93 ARG A O 1
ATOM 760 N N . PHE A 1 94 ? -5.583 8.690 5.209 1.00 91.81 94 PHE A N 1
ATOM 761 C CA . PHE A 1 94 ? -5.150 8.475 6.588 1.00 91.81 94 PHE A CA 1
ATOM 762 C C . PHE A 1 94 ? -3.638 8.679 6.785 1.00 91.81 94 PHE A C 1
ATOM 764 O O . PHE A 1 94 ? -3.162 8.621 7.912 1.00 91.81 94 PHE A O 1
ATOM 771 N N . LEU A 1 95 ? -2.871 8.914 5.713 1.00 91.12 95 LEU A N 1
ATOM 772 C CA . LEU A 1 95 ? -1.447 9.234 5.807 1.00 91.12 95 LEU A CA 1
ATOM 773 C C . LEU A 1 95 ? -1.227 10.734 6.020 1.00 91.12 95 LEU A C 1
ATOM 775 O O . LEU A 1 95 ? -1.944 11.573 5.472 1.00 91.12 95 LEU A O 1
ATOM 779 N N . LEU A 1 96 ? -0.169 11.075 6.756 1.00 91.38 96 LEU A N 1
ATOM 780 C CA . LEU A 1 96 ? 0.279 12.458 6.901 1.00 91.38 96 LEU A CA 1
ATOM 781 C C . LEU A 1 96 ? 0.796 13.005 5.556 1.00 91.38 96 LEU A C 1
ATOM 783 O O . LEU A 1 96 ? 1.590 12.329 4.895 1.00 91.38 96 LEU A O 1
ATOM 787 N N . PRO A 1 97 ? 0.447 14.246 5.165 1.00 90.75 97 PRO A N 1
ATOM 788 C CA . PRO A 1 97 ? 0.952 14.847 3.929 1.00 90.75 97 PRO A CA 1
ATOM 789 C C . PRO A 1 97 ? 2.484 14.870 3.842 1.00 90.75 97 PRO A C 1
ATOM 791 O O . PRO A 1 97 ? 3.044 14.598 2.785 1.00 90.75 97 PRO A O 1
ATOM 794 N N . SER A 1 98 ? 3.168 15.121 4.964 1.00 92.31 98 SER A N 1
ATOM 795 C CA . SER A 1 98 ? 4.635 15.086 5.049 1.00 92.31 98 SER A CA 1
ATOM 796 C C . SER A 1 98 ? 5.207 13.712 4.695 1.00 92.31 98 SER A C 1
ATOM 798 O O . SER A 1 98 ? 6.186 13.624 3.957 1.00 92.31 98 SER A O 1
ATOM 800 N N . TYR A 1 99 ? 4.569 12.639 5.167 1.00 91.94 99 TYR A N 1
ATOM 801 C CA . TYR A 1 99 ? 4.958 11.274 4.837 1.00 91.94 99 TYR A CA 1
ATOM 802 C C . TYR A 1 99 ? 4.811 11.010 3.336 1.00 91.94 99 TYR A C 1
ATOM 804 O O . TYR A 1 99 ? 5.742 10.514 2.705 1.00 91.94 99 TYR A O 1
ATOM 812 N N . VAL A 1 100 ? 3.684 11.409 2.738 1.00 91.62 100 VAL A N 1
ATOM 813 C CA . VAL A 1 100 ? 3.451 11.252 1.294 1.00 91.62 100 VAL A CA 1
ATOM 814 C C . VAL A 1 100 ? 4.530 11.969 0.479 1.00 91.62 100 VAL A C 1
ATOM 816 O O . VAL A 1 100 ? 5.092 11.366 -0.436 1.00 91.62 100 VAL A O 1
ATOM 819 N N . THR A 1 101 ? 4.882 13.207 0.838 1.00 91.12 101 THR A N 1
ATOM 820 C CA . THR A 1 101 ? 5.939 13.972 0.157 1.00 91.12 101 THR A CA 1
ATOM 821 C C . THR A 1 101 ? 7.294 13.264 0.221 1.00 91.12 101 THR A C 1
ATOM 823 O O . THR A 1 101 ? 7.929 13.097 -0.816 1.00 91.12 101 THR A O 1
ATOM 826 N N . ILE A 1 102 ? 7.698 12.747 1.389 1.00 92.50 102 ILE A N 1
ATOM 827 C CA . ILE A 1 102 ? 8.963 12.000 1.546 1.00 92.50 102 ILE A CA 1
ATOM 828 C C . ILE A 1 102 ? 9.014 10.787 0.607 1.00 92.50 102 ILE A C 1
ATOM 830 O O . ILE A 1 102 ? 10.046 10.498 -0.006 1.00 92.50 102 ILE A O 1
ATOM 834 N N . ILE A 1 103 ? 7.910 10.045 0.482 1.00 91.88 103 ILE A N 1
ATOM 835 C CA . ILE A 1 103 ? 7.862 8.879 -0.407 1.00 91.88 103 ILE A CA 1
ATOM 836 C C . ILE A 1 103 ? 7.913 9.304 -1.882 1.00 91.88 103 ILE A C 1
ATOM 838 O O . ILE A 1 103 ? 8.614 8.665 -2.670 1.00 91.88 103 ILE A O 1
ATOM 842 N N . LEU A 1 104 ? 7.231 10.389 -2.259 1.00 88.50 104 LEU A N 1
ATOM 843 C CA . LEU A 1 104 ? 7.271 10.929 -3.622 1.00 88.50 104 LEU A CA 1
ATOM 844 C C . LEU A 1 104 ? 8.667 11.427 -4.011 1.00 88.50 104 LEU A C 1
ATOM 846 O O . LEU A 1 104 ? 9.130 11.122 -5.108 1.00 88.50 104 LEU A O 1
ATOM 850 N N . GLU A 1 105 ? 9.372 12.112 -3.112 1.00 88.81 105 GLU A N 1
ATOM 851 C CA . GLU A 1 105 ? 10.765 12.524 -3.319 1.00 88.81 105 GLU A CA 1
ATOM 852 C C . GLU A 1 105 ? 11.677 11.312 -3.539 1.00 88.81 105 GLU A C 1
ATOM 854 O O . GLU A 1 105 ? 12.468 11.275 -4.483 1.00 88.81 105 GLU A O 1
ATOM 859 N N . ARG A 1 106 ? 11.521 10.260 -2.722 1.00 87.69 106 ARG A N 1
ATOM 860 C CA . ARG A 1 106 ? 12.271 9.002 -2.884 1.00 87.69 106 ARG A CA 1
ATOM 861 C C . ARG A 1 106 ? 12.010 8.342 -4.236 1.00 87.69 106 ARG A C 1
ATOM 863 O O . ARG A 1 106 ? 12.944 7.790 -4.824 1.00 87.69 106 ARG A O 1
ATOM 870 N N . LEU A 1 107 ? 10.767 8.370 -4.716 1.00 85.00 107 LEU A N 1
ATOM 871 C CA . LEU A 1 107 ? 10.412 7.860 -6.038 1.00 85.00 107 LEU A CA 1
ATOM 872 C C . LEU A 1 107 ? 11.055 8.699 -7.137 1.00 85.00 107 LEU A C 1
ATOM 874 O O . LEU A 1 107 ? 11.759 8.137 -7.973 1.00 85.00 107 LEU A O 1
ATOM 878 N N . ALA A 1 108 ? 10.885 10.022 -7.096 1.00 83.06 108 ALA A N 1
ATOM 879 C CA . ALA A 1 108 ? 11.452 10.942 -8.075 1.00 83.06 108 ALA A CA 1
ATOM 880 C C . ALA A 1 108 ? 12.971 10.760 -8.198 1.00 83.06 108 ALA A C 1
ATOM 882 O O . ALA A 1 108 ? 13.461 10.507 -9.296 1.00 83.06 108 ALA A O 1
ATOM 883 N N . CYS A 1 109 ? 13.707 10.765 -7.082 1.00 77.69 109 CYS A N 1
ATOM 884 C CA . CYS A 1 109 ? 15.155 10.535 -7.082 1.00 77.69 109 CYS A CA 1
ATOM 885 C C . CYS A 1 109 ? 15.542 9.203 -7.744 1.00 77.69 109 CYS A C 1
ATOM 887 O O . CYS A 1 109 ? 16.495 9.143 -8.518 1.00 77.69 109 CYS A O 1
ATOM 889 N N . THR A 1 110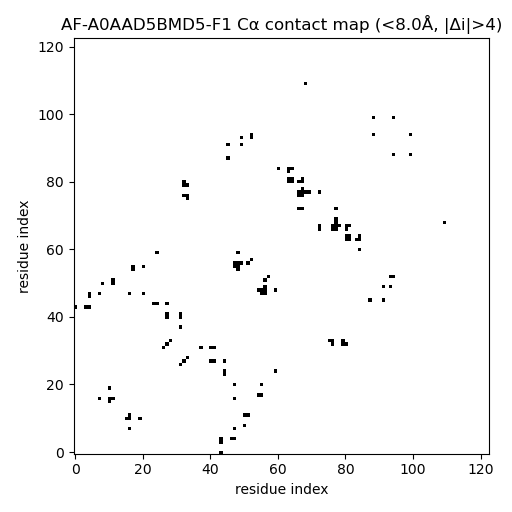 ? 14.786 8.134 -7.484 1.00 73.94 110 THR A N 1
ATOM 890 C CA . THR A 1 110 ? 15.051 6.810 -8.073 1.00 73.94 110 THR A CA 1
ATOM 891 C C . THR A 1 110 ? 14.793 6.801 -9.582 1.00 73.94 110 THR A C 1
ATOM 893 O O . THR A 1 110 ? 15.589 6.242 -10.340 1.00 73.94 110 THR A O 1
ATOM 896 N N . PHE A 1 111 ? 13.709 7.442 -10.033 1.00 73.31 111 PHE A N 1
ATOM 897 C CA . PHE A 1 111 ? 13.405 7.603 -11.456 1.00 73.31 111 PHE A CA 1
ATOM 898 C C . PHE A 1 111 ? 14.485 8.411 -12.176 1.00 73.31 111 PHE A C 1
ATOM 900 O O . PHE A 1 111 ? 14.963 7.972 -13.217 1.00 73.31 111 PHE A O 1
ATOM 907 N N . PHE A 1 112 ? 14.918 9.540 -11.608 1.00 67.88 112 PHE A N 1
ATOM 908 C CA . PHE A 1 112 ? 15.969 10.370 -12.200 1.00 67.88 112 PHE A CA 1
ATOM 909 C C . PHE A 1 112 ? 17.281 9.603 -12.376 1.00 67.88 112 PHE A C 1
ATOM 911 O O . PHE A 1 112 ? 17.842 9.620 -13.467 1.00 67.88 112 PHE A O 1
ATOM 918 N N . VAL A 1 113 ? 17.736 8.876 -11.350 1.00 69.38 113 VAL A N 1
ATOM 919 C CA . VAL A 1 113 ? 18.960 8.058 -11.438 1.00 69.38 113 VAL A CA 1
ATOM 920 C C . VAL A 1 113 ? 18.813 6.945 -12.478 1.00 69.38 113 VAL A C 1
ATOM 922 O O . VAL A 1 113 ? 19.729 6.710 -13.262 1.00 69.38 113 VAL A O 1
ATOM 925 N N . SER A 1 114 ? 17.656 6.281 -12.532 1.00 67.88 114 SER A N 1
ATOM 926 C CA . SER A 1 114 ? 17.409 5.202 -13.498 1.00 67.88 114 SER A CA 1
ATOM 927 C C . SER A 1 114 ? 17.404 5.717 -14.941 1.00 67.88 114 SER A C 1
ATOM 929 O O . SER A 1 114 ? 18.056 5.131 -15.801 1.00 67.88 114 SER A O 1
ATOM 931 N N . CYS A 1 115 ? 16.725 6.837 -15.202 1.00 64.94 115 CYS A N 1
ATOM 932 C CA . CYS A 1 115 ? 16.717 7.484 -16.515 1.00 64.94 115 CYS A CA 1
ATOM 933 C C . CYS A 1 115 ? 18.107 8.007 -16.902 1.00 64.94 115 CYS A C 1
ATOM 935 O O . CYS A 1 115 ? 18.520 7.839 -18.044 1.00 64.94 115 CYS A O 1
ATOM 937 N N . PHE A 1 116 ? 18.851 8.594 -15.960 1.00 69.81 116 PHE A N 1
ATOM 938 C CA . PHE A 1 116 ? 20.217 9.064 -16.196 1.00 69.81 116 PHE A CA 1
ATOM 939 C C . PHE A 1 116 ? 21.168 7.914 -16.561 1.00 69.81 116 PHE A C 1
ATOM 941 O O . PHE A 1 116 ? 21.906 8.011 -17.540 1.00 69.81 116 PHE A O 1
ATOM 948 N N . ASN A 1 117 ? 21.102 6.797 -15.830 1.00 65.25 117 ASN A N 1
ATOM 949 C CA . ASN A 1 117 ? 21.909 5.608 -16.110 1.00 65.25 117 ASN A CA 1
ATOM 950 C C . ASN A 1 117 ? 21.547 4.957 -17.452 1.00 65.25 117 ASN A C 1
ATOM 952 O O . ASN A 1 117 ? 22.432 4.448 -18.131 1.00 65.25 117 ASN A O 1
ATOM 956 N N . LEU A 1 118 ? 20.273 4.970 -17.856 1.00 61.91 118 LEU A N 1
ATOM 957 C CA . LEU A 1 118 ? 19.864 4.487 -19.181 1.00 61.91 118 LEU A CA 1
ATOM 958 C C . LEU A 1 118 ? 20.411 5.362 -20.315 1.00 61.91 118 LEU A C 1
ATOM 960 O O . LEU A 1 118 ? 20.740 4.835 -21.371 1.00 61.91 118 LEU A O 1
ATOM 964 N N . LEU A 1 119 ? 20.539 6.673 -20.092 1.00 61.34 119 LEU A N 1
ATOM 965 C CA . LEU A 1 119 ? 21.116 7.593 -21.074 1.00 61.34 119 LEU A CA 1
ATOM 966 C C . LEU A 1 119 ? 22.642 7.454 -21.202 1.00 61.34 119 LEU A C 1
ATOM 968 O O . LEU A 1 119 ? 23.157 7.696 -22.283 1.00 61.34 119 LEU A O 1
ATOM 972 N N . HIS A 1 120 ? 23.352 7.045 -20.143 1.00 59.44 120 HIS A N 1
ATOM 973 C CA . HIS A 1 120 ? 24.820 6.892 -20.149 1.00 59.44 120 HIS A CA 1
ATOM 974 C C . HIS A 1 120 ? 25.332 5.467 -20.429 1.00 59.44 120 HIS A C 1
ATOM 976 O O . HIS A 1 120 ? 26.518 5.304 -20.671 1.00 59.44 120 HIS A O 1
ATOM 982 N N . ASN A 1 121 ? 24.488 4.427 -20.400 1.00 56.06 121 ASN A N 1
ATOM 983 C CA . ASN A 1 121 ? 24.892 3.055 -20.776 1.00 56.06 121 ASN A CA 1
ATOM 984 C C . ASN A 1 121 ? 24.786 2.781 -22.292 1.00 56.06 121 ASN A C 1
ATOM 986 O O . ASN A 1 121 ? 24.885 1.630 -22.715 1.00 56.06 121 ASN A O 1
ATOM 990 N N . HIS A 1 122 ? 24.525 3.816 -23.095 1.00 51.50 122 HIS A N 1
ATOM 991 C CA . HIS A 1 122 ? 24.445 3.735 -24.555 1.00 51.50 122 HIS A CA 1
ATOM 992 C C . HIS A 1 122 ? 25.679 4.309 -25.283 1.00 51.50 122 HIS A C 1
ATOM 994 O O . HIS A 1 122 ? 25.674 4.302 -26.514 1.00 51.50 122 HIS A O 1
ATOM 1000 N N . ASP A 1 123 ? 26.716 4.720 -24.543 1.00 39.34 123 ASP A N 1
ATOM 1001 C CA . ASP A 1 123 ? 28.061 5.069 -25.038 1.00 39.34 123 ASP A CA 1
ATOM 1002 C C . ASP A 1 123 ? 29.090 4.011 -24.594 1.00 39.34 123 ASP A C 1
ATOM 1004 O O . ASP A 1 123 ? 30.060 3.768 -25.351 1.00 39.34 123 ASP A O 1
#

Mean predicted aligned error: 5.58 Å

Radius of gyration: 15.76 Å; Cα contacts (8 Å, |Δi|>4): 77; chains: 1; bounding box: 45×29×45 Å

pLDDT: mean 87.44, std 11.47, range [39.34, 97.62]

Organism: Ambrosia artemisiifolia (NCBI:txid4212)

Secondary structure (DSSP, 8-state):
-HHHHHHHHHHHHTT-HHHHHHHHHHHIIIIITT-TT-SSHHHHHHHHHHH-IIIIIHHHHHHHHHHHH-SSS-HHHHHHHHHHHHHHHHH-TTS-HHHHHHHHHHHHHHHHHHHHHHHHTT-

InterPro domains:
  IPR007991 RNA polymerase I specific transcription initiation factor RRN3 [PF05327] (1-108)
  IPR007991 RNA polymerase I specific transcription initiation factor RRN3 [PTHR12790] (1-108)

Solvent-accessible surface area (backbone atoms only — not comparable to full-atom values): 6979 Å² total; per-residue (Å²): 110,64,72,60,50,54,49,49,52,51,28,46,78,70,74,43,34,70,69,53,45,53,58,48,52,54,48,37,59,78,50,50,56,72,37,93,74,66,86,56,67,65,55,55,55,52,49,54,20,67,78,34,49,80,58,52,30,44,52,52,54,50,51,29,51,49,46,40,72,41,86,84,53,56,69,69,52,21,54,36,26,48,51,52,47,54,55,44,66,77,64,49,78,87,57,55,70,68,60,52,50,55,53,49,52,55,48,51,56,52,51,53,52,51,55,52,51,61,66,62,74,77,117

Foldseek 3Di:
DVVLLVVLVVCLVVVNLVVVLVVLLVVCLVPVLQPPPPPPSLVSLLSSCLSPVPPSVVVLLVVLLCQLLDPPHDPSSNVSSVVSNVVSLVPNPVDDPVVSVVSVVSVVVSVVVVVVVVVPVVD